Protein AF-A0A2A4G8D3-F1 (afdb_monomer)

Sequence (65 aa):
MPRAMLEYTKTVLRKVSFDAKLFSKEVEKAVSRLLPYEIEELRFWLNQFTTDKPELRPSLMYLKA

Radius of gyration: 10.72 Å; Cα contacts (8 Å, |Δi|>4): 43; chains: 1; bounding box: 24×21×30 Å

Mean predicted aligned error: 3.17 Å

pLDDT: mean 92.39, std 9.37, range [52.34, 97.94]

Secondary structure (DSSP, 8-state):
-TTHHHHHHHHHHHHHTT-HHHHHHHHHHHHHHS-HHHHHHHHHHHHHHTSS-GGGGGGGGGG--

Foldseek 3Di:
DQCPLLVVLVVVLVVCLVDLVVNLVSLLVSLVPDDPVSLVVVLVVQVVVCPVPVSNVVSSVSSDD

Organism: NCBI:txid319238

Solvent-accessible surface area (backbone atoms only — not comparable to full-atom values): 3811 Å² total; per-residue (Å²): 124,100,53,60,67,55,55,49,46,56,51,50,48,62,72,36,61,89,35,49,72,58,28,32,54,52,47,47,52,43,56,77,70,48,54,75,71,50,43,55,52,48,50,57,49,48,60,61,68,28,66,90,34,68,76,45,47,72,40,58,65,62,73,70,124

Structure (mmCIF, N/CA/C/O backbone):
data_AF-A0A2A4G8D3-F1
#
_entry.id   AF-A0A2A4G8D3-F1
#
loop_
_atom_site.group_PDB
_atom_site.id
_atom_site.type_symbol
_atom_site.label_atom_id
_atom_site.label_alt_id
_atom_site.label_comp_id
_atom_site.label_asym_id
_atom_site.label_entity_id
_atom_site.label_seq_id
_atom_site.pdbx_PDB_ins_code
_atom_site.Cartn_x
_atom_site.Cartn_y
_atom_site.Cartn_z
_atom_site.occupancy
_atom_site.B_iso_or_equiv
_atom_site.auth_seq_id
_atom_site.auth_comp_id
_atom_site.auth_asym_id
_atom_site.auth_atom_id
_atom_site.pdbx_PDB_model_num
ATOM 1 N N . MET A 1 1 ? -2.985 -9.791 16.864 1.00 55.97 1 MET A N 1
ATOM 2 C CA . MET A 1 1 ? -1.669 -9.572 16.220 1.00 55.97 1 MET A CA 1
ATOM 3 C C . MET A 1 1 ? -1.735 -8.296 15.381 1.00 55.97 1 MET A C 1
ATOM 5 O O . MET A 1 1 ? -2.255 -8.358 14.274 1.00 55.97 1 MET A O 1
ATOM 9 N N . PRO A 1 2 ? -1.278 -7.142 15.891 1.00 60.94 2 PRO A N 1
ATOM 10 C CA . PRO A 1 2 ? -1.604 -5.818 15.335 1.00 60.94 2 PRO A CA 1
ATOM 11 C C . PRO A 1 2 ? -0.914 -5.437 14.004 1.00 60.94 2 PRO A C 1
ATOM 13 O O . PRO A 1 2 ? -0.950 -4.275 13.634 1.00 60.94 2 PRO A O 1
ATOM 16 N N . ARG A 1 3 ? -0.264 -6.368 13.284 1.00 72.94 3 ARG A N 1
ATOM 17 C CA . ARG A 1 3 ? 0.443 -6.080 12.010 1.00 72.94 3 ARG A CA 1
ATOM 18 C C . ARG A 1 3 ? 0.300 -7.153 10.928 1.00 72.94 3 ARG A C 1
ATOM 20 O O . ARG A 1 3 ? 0.943 -7.076 9.885 1.00 72.94 3 ARG A O 1
ATOM 27 N N . ALA A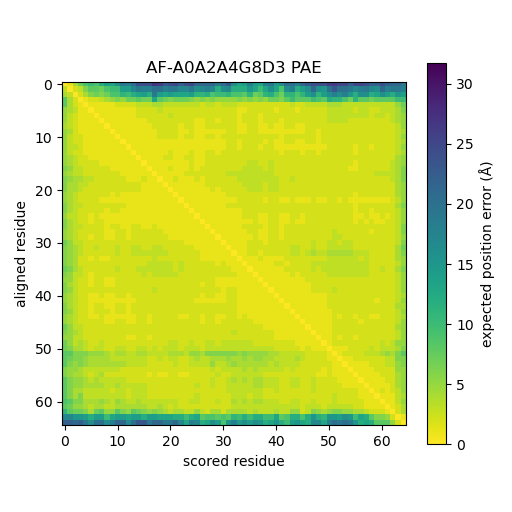 1 4 ? -0.502 -8.190 11.175 1.00 86.06 4 ALA A N 1
ATOM 28 C CA . ALA A 1 4 ? -0.576 -9.330 10.262 1.00 86.06 4 ALA A CA 1
ATOM 29 C C . ALA A 1 4 ? -1.087 -8.922 8.868 1.00 86.06 4 ALA A C 1
ATOM 31 O O . ALA A 1 4 ? -0.614 -9.451 7.863 1.00 86.06 4 ALA A O 1
ATOM 32 N N . MET A 1 5 ? -2.009 -7.955 8.806 1.00 92.38 5 MET A N 1
ATOM 33 C CA . MET A 1 5 ? -2.622 -7.526 7.551 1.00 92.38 5 MET A CA 1
ATOM 34 C C . MET A 1 5 ? -1.686 -6.656 6.707 1.00 92.38 5 MET A C 1
ATOM 36 O O . MET A 1 5 ? -1.578 -6.864 5.493 1.00 92.38 5 MET A O 1
ATOM 40 N N . LEU A 1 6 ? -0.946 -5.742 7.338 1.00 94.19 6 LEU A N 1
ATOM 41 C CA . LEU A 1 6 ? 0.087 -4.967 6.660 1.00 94.19 6 LEU A CA 1
ATOM 42 C C . LEU A 1 6 ? 1.230 -5.846 6.126 1.00 94.19 6 LEU A C 1
ATOM 44 O O . LEU A 1 6 ? 1.624 -5.703 4.969 1.00 94.19 6 LEU A O 1
ATOM 48 N N . GLU A 1 7 ? 1.746 -6.792 6.914 1.00 95.94 7 GLU A N 1
ATOM 49 C CA . GLU A 1 7 ? 2.827 -7.680 6.456 1.00 95.94 7 GLU A CA 1
ATOM 50 C C . GLU A 1 7 ? 2.374 -8.626 5.333 1.00 95.94 7 GLU A C 1
ATOM 52 O O . GLU A 1 7 ? 3.109 -8.860 4.362 1.00 95.94 7 GLU A O 1
ATOM 57 N N . TYR A 1 8 ? 1.129 -9.110 5.403 1.00 95.69 8 TYR A N 1
ATOM 58 C CA . TYR A 1 8 ? 0.501 -9.838 4.303 1.00 95.69 8 TYR A CA 1
ATOM 59 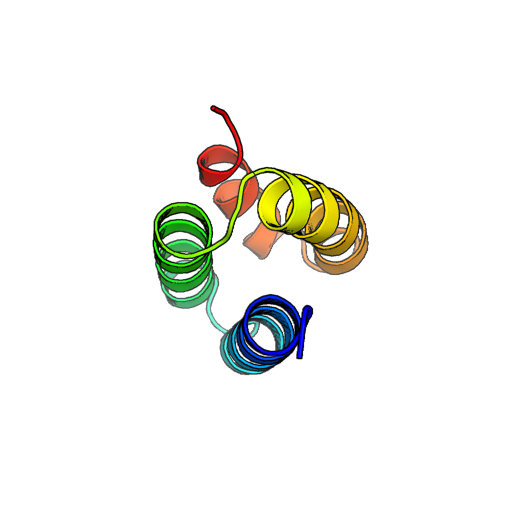C C . TYR A 1 8 ? 0.434 -8.972 3.038 1.00 95.69 8 TYR A C 1
ATOM 61 O O . TYR A 1 8 ? 0.885 -9.398 1.973 1.00 95.69 8 TYR A O 1
ATOM 69 N N . THR A 1 9 ? -0.030 -7.728 3.165 1.00 96.44 9 THR A N 1
ATOM 70 C CA . THR A 1 9 ? -0.089 -6.759 2.063 1.00 96.44 9 THR A CA 1
ATOM 71 C C . THR A 1 9 ? 1.285 -6.534 1.431 1.00 96.44 9 THR A C 1
ATOM 73 O O . THR A 1 9 ? 1.441 -6.714 0.224 1.00 96.44 9 THR A O 1
ATOM 76 N N . LYS A 1 10 ? 2.318 -6.226 2.230 1.00 97.44 10 LYS A N 1
ATOM 77 C CA . LYS A 1 10 ? 3.699 -6.043 1.743 1.00 97.44 10 LYS A CA 1
ATOM 78 C C . LYS A 1 10 ? 4.216 -7.289 1.019 1.00 97.44 10 LYS A C 1
ATOM 80 O O . LYS A 1 10 ? 5.002 -7.190 0.079 1.00 97.44 10 LYS A O 1
ATOM 85 N N . THR A 1 11 ? 3.818 -8.482 1.458 1.00 97.81 11 THR A N 1
ATOM 86 C CA . THR A 1 11 ? 4.192 -9.746 0.806 1.00 97.81 11 THR A CA 1
ATOM 87 C C . THR A 1 11 ? 3.526 -9.900 -0.557 1.00 97.81 11 THR A C 1
ATOM 89 O O . THR A 1 11 ? 4.200 -10.251 -1.525 1.00 97.81 11 THR A O 1
ATOM 92 N N . VAL A 1 12 ? 2.227 -9.608 -0.653 1.00 97.75 12 VAL A N 1
ATOM 93 C CA . VAL A 1 12 ? 1.488 -9.638 -1.923 1.00 97.75 12 VAL A CA 1
ATOM 94 C C . VAL A 1 12 ? 2.071 -8.621 -2.902 1.00 97.75 12 VAL A C 1
ATOM 96 O O . VAL A 1 12 ? 2.433 -9.002 -4.011 1.00 97.75 12 VAL A O 1
ATOM 99 N N . LEU A 1 13 ? 2.263 -7.371 -2.470 1.00 97.75 13 LEU A N 1
ATOM 100 C CA . LEU A 1 13 ? 2.813 -6.294 -3.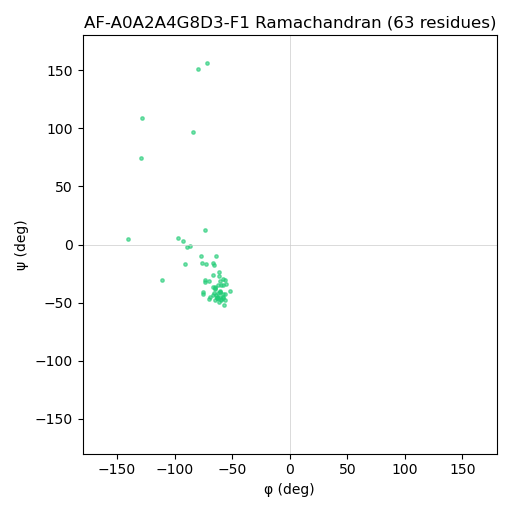300 1.00 97.75 13 LEU A CA 1
ATOM 101 C C . LEU A 1 13 ? 4.204 -6.632 -3.847 1.00 97.75 13 LEU A C 1
ATOM 103 O O . LEU A 1 13 ? 4.455 -6.450 -5.036 1.00 97.75 13 LEU A O 1
ATOM 107 N N . ARG A 1 14 ? 5.091 -7.208 -3.024 1.00 97.69 14 ARG A N 1
ATOM 108 C CA . ARG A 1 14 ? 6.395 -7.706 -3.494 1.00 97.69 14 ARG A CA 1
ATOM 109 C C . ARG A 1 14 ? 6.243 -8.755 -4.594 1.00 97.69 14 ARG A C 1
ATOM 111 O O . ARG A 1 14 ? 6.926 -8.661 -5.610 1.00 97.69 14 ARG A O 1
ATOM 118 N N . LYS A 1 15 ? 5.337 -9.722 -4.422 1.00 97.94 15 LYS A N 1
ATOM 119 C CA . LYS A 1 15 ? 5.118 -10.798 -5.401 1.00 97.94 15 LYS A CA 1
ATOM 120 C C . LYS A 1 15 ? 4.575 -10.295 -6.730 1.00 97.94 15 LYS A C 1
ATOM 122 O O . LYS A 1 15 ? 4.965 -10.840 -7.749 1.00 97.94 15 LYS A O 1
ATOM 127 N N . VAL A 1 16 ? 3.706 -9.285 -6.729 1.00 97.62 16 VAL A N 1
ATOM 128 C CA . VAL A 1 16 ? 3.095 -8.749 -7.960 1.00 97.62 16 VAL A CA 1
ATOM 129 C C . VAL A 1 16 ? 3.863 -7.571 -8.565 1.00 97.62 16 VAL A C 1
ATOM 131 O O . VAL A 1 16 ? 3.435 -7.020 -9.571 1.00 97.62 16 VAL A O 1
ATOM 134 N N . SER A 1 17 ? 5.009 -7.192 -7.986 1.00 96.94 17 SER A N 1
ATOM 135 C CA . SER A 1 17 ? 5.810 -6.038 -8.428 1.00 96.94 17 SER A CA 1
ATOM 136 C C . SER A 1 17 ? 6.392 -6.153 -9.842 1.00 96.94 17 SER A C 1
ATOM 138 O O . SER A 1 17 ? 6.873 -5.158 -10.370 1.00 96.94 17 SER A O 1
ATOM 140 N N . PHE A 1 18 ? 6.314 -7.329 -10.472 1.00 96.06 18 PHE A N 1
ATOM 141 C CA . PHE A 1 18 ? 6.707 -7.537 -11.868 1.00 96.06 18 PHE A CA 1
ATOM 142 C C . PHE A 1 18 ? 5.684 -6.996 -12.885 1.00 96.06 18 PHE A C 1
ATOM 144 O O . PHE A 1 18 ? 6.012 -6.866 -14.061 1.00 96.06 18 PHE A O 1
ATOM 151 N N . ASP A 1 19 ? 4.447 -6.704 -12.463 1.00 97.31 19 ASP A N 1
ATOM 152 C CA . ASP A 1 19 ? 3.379 -6.174 -13.316 1.00 97.31 19 ASP A CA 1
ATOM 153 C C . ASP A 1 19 ? 2.773 -4.923 -12.667 1.00 97.31 19 ASP A C 1
ATOM 155 O O . ASP A 1 19 ? 2.038 -4.998 -11.680 1.00 97.31 19 ASP A O 1
ATOM 159 N N . ALA A 1 20 ? 3.049 -3.755 -13.248 1.00 95.75 20 ALA A N 1
ATOM 160 C CA . ALA A 1 20 ? 2.598 -2.466 -12.726 1.00 95.75 20 ALA A CA 1
ATOM 161 C C . ALA A 1 20 ? 1.065 -2.326 -12.653 1.00 95.75 20 ALA A C 1
ATOM 163 O O . ALA A 1 20 ? 0.535 -1.654 -11.759 1.00 95.75 20 ALA A O 1
ATOM 164 N N . LYS A 1 21 ? 0.328 -2.974 -13.565 1.00 96.00 21 LYS A N 1
ATOM 165 C CA . LYS A 1 21 ? -1.138 -2.936 -13.590 1.00 96.00 21 LYS A CA 1
ATOM 166 C C . LYS A 1 21 ? -1.715 -3.807 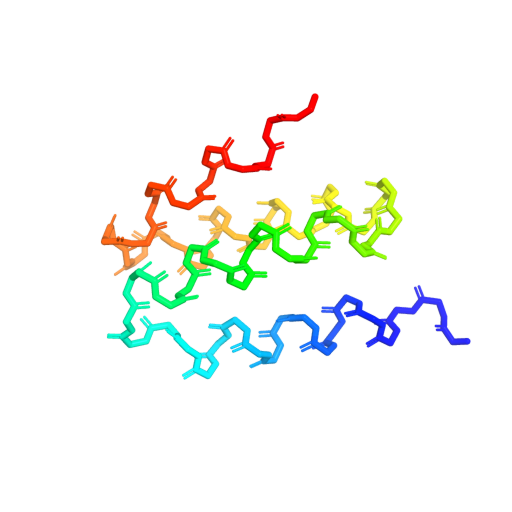-12.481 1.00 96.00 21 LYS A C 1
ATOM 168 O O . LYS A 1 21 ? -2.660 -3.389 -11.812 1.00 96.00 21 LYS A O 1
ATOM 173 N N . LEU A 1 22 ? -1.156 -4.999 -12.271 1.00 97.00 22 LEU A N 1
ATOM 174 C CA . LEU A 1 22 ? -1.546 -5.871 -11.163 1.00 97.00 22 LEU A CA 1
ATOM 175 C C . LEU A 1 22 ? -1.166 -5.255 -9.812 1.00 97.00 22 LEU A C 1
ATOM 177 O O . LEU A 1 22 ? -1.990 -5.233 -8.900 1.00 97.00 22 LEU A O 1
ATOM 181 N N . PHE A 1 23 ? 0.037 -4.688 -9.709 1.00 97.81 23 PHE A N 1
ATOM 182 C CA . PHE A 1 23 ? 0.507 -3.988 -8.517 1.00 97.81 23 PHE A CA 1
ATOM 183 C C . PHE A 1 23 ? -0.441 -2.856 -8.118 1.00 97.81 23 PHE A C 1
ATOM 185 O O . PHE A 1 23 ? -0.878 -2.799 -6.973 1.00 97.81 23 PHE A O 1
ATOM 192 N N . SER A 1 24 ? -0.843 -2.015 -9.076 1.00 96.56 24 SER A N 1
ATOM 193 C CA . SER A 1 24 ? -1.789 -0.916 -8.840 1.00 96.56 24 SER A CA 1
ATOM 194 C C . SER A 1 24 ? -3.121 -1.391 -8.245 1.00 96.56 24 SER A C 1
ATOM 196 O O . SER A 1 24 ? -3.602 -0.806 -7.278 1.00 96.56 24 SER A O 1
ATOM 198 N N . LYS A 1 25 ? -3.675 -2.500 -8.754 1.00 97.00 25 LYS A N 1
ATOM 199 C CA . LYS A 1 25 ? -4.917 -3.095 -8.228 1.00 97.00 25 LYS A CA 1
ATOM 200 C C . LYS A 1 25 ? -4.767 -3.623 -6.802 1.00 97.00 25 LYS A C 1
ATOM 202 O O . LYS A 1 25 ? -5.692 -3.517 -5.999 1.00 97.00 25 LYS A O 1
ATOM 207 N N . GLU A 1 26 ? -3.622 -4.218 -6.477 1.00 97.69 26 GLU A N 1
ATOM 208 C CA . GLU A 1 26 ? -3.368 -4.714 -5.121 1.00 97.69 26 GLU A CA 1
ATOM 209 C C . GLU A 1 26 ? -3.093 -3.569 -4.133 1.00 97.69 26 GLU A C 1
ATOM 211 O O . GLU A 1 26 ? -3.494 -3.678 -2.975 1.00 97.69 26 GLU A O 1
ATOM 216 N N . VAL A 1 27 ? -2.505 -2.446 -4.574 1.00 96.81 27 VAL A N 1
ATOM 217 C CA . VAL A 1 27 ? -2.388 -1.224 -3.754 1.00 96.81 27 VAL A CA 1
ATOM 218 C C . VAL A 1 27 ? -3.770 -0.644 -3.448 1.00 96.81 27 VAL A C 1
ATOM 220 O O . VAL A 1 27 ? -4.071 -0.384 -2.287 1.00 96.81 27 VAL A O 1
ATOM 223 N N . GLU A 1 28 ? -4.640 -0.506 -4.450 1.00 96.44 28 GLU A N 1
ATOM 224 C CA . GLU A 1 28 ? -6.021 -0.037 -4.260 1.00 96.44 28 GLU A CA 1
ATOM 225 C C . GLU A 1 28 ? -6.794 -0.935 -3.275 1.00 96.44 28 GLU A C 1
ATOM 227 O O . GLU A 1 28 ? -7.406 -0.465 -2.312 1.00 96.44 28 GLU A O 1
ATOM 232 N N . LYS A 1 29 ? -6.683 -2.259 -3.441 1.00 96.06 29 LYS A N 1
ATOM 233 C CA . LYS A 1 29 ? -7.271 -3.237 -2.518 1.00 96.06 29 LYS A CA 1
ATOM 234 C C . LYS A 1 29 ? -6.705 -3.101 -1.103 1.00 96.06 29 LYS A C 1
ATOM 236 O O . LYS A 1 29 ? -7.465 -3.214 -0.142 1.00 96.06 29 LYS A O 1
ATOM 241 N N . ALA A 1 30 ? -5.402 -2.878 -0.952 1.00 95.62 30 ALA A N 1
ATOM 242 C CA . ALA A 1 30 ? -4.774 -2.707 0.353 1.00 95.62 30 ALA A CA 1
ATOM 243 C C . ALA A 1 30 ? -5.319 -1.484 1.098 1.00 95.62 30 ALA A C 1
ATOM 245 O O . ALA A 1 30 ? -5.694 -1.608 2.262 1.00 95.62 30 ALA A O 1
ATOM 246 N N . VAL A 1 31 ? -5.443 -0.343 0.416 1.00 94.44 31 VAL A N 1
ATOM 247 C CA . VAL A 1 31 ? -5.978 0.899 1.000 1.00 94.44 31 VAL A CA 1
ATOM 248 C C . VAL A 1 31 ? -7.409 0.708 1.512 1.00 94.44 31 VAL A C 1
ATOM 250 O O . VAL A 1 31 ? -7.750 1.222 2.568 1.00 94.44 31 VAL A O 1
ATOM 253 N N . SER A 1 32 ? -8.229 -0.107 0.838 1.00 93.88 32 SER A N 1
ATOM 254 C CA . SER A 1 32 ? -9.595 -0.411 1.303 1.00 93.88 32 SER A CA 1
ATOM 255 C C . SER A 1 32 ? -9.683 -1.340 2.527 1.00 93.88 32 SER A C 1
ATOM 257 O O . SER A 1 32 ? -10.744 -1.449 3.138 1.00 93.88 32 SER A O 1
ATOM 259 N N . ARG A 1 33 ? -8.606 -2.064 2.863 1.00 92.69 33 ARG A N 1
ATOM 260 C CA . ARG A 1 33 ? -8.604 -3.129 3.888 1.00 92.69 33 ARG A CA 1
ATOM 261 C C . ARG A 1 33 ? -7.820 -2.772 5.141 1.00 92.69 33 ARG A C 1
ATOM 263 O O . ARG A 1 33 ? -8.105 -3.320 6.203 1.00 92.69 33 ARG A O 1
ATOM 270 N N . LEU A 1 34 ? -6.789 -1.953 4.987 1.00 94.25 34 LEU A N 1
ATOM 271 C CA . LEU A 1 34 ? -5.884 -1.578 6.061 1.00 94.25 34 LEU A CA 1
ATOM 272 C C . LEU A 1 34 ? -6.495 -0.487 6.938 1.00 94.25 34 LEU A C 1
ATOM 274 O O . LEU A 1 34 ? -7.286 0.339 6.485 1.00 94.25 34 LEU A O 1
ATOM 278 N N . LEU A 1 35 ? -6.101 -0.475 8.208 1.00 93.75 35 LEU A N 1
ATOM 279 C CA . LEU A 1 35 ? -6.462 0.607 9.118 1.00 93.75 35 LEU A CA 1
ATOM 280 C C . LEU A 1 35 ? -5.681 1.885 8.760 1.00 93.75 35 LEU A C 1
ATOM 282 O O . LEU A 1 35 ? -4.583 1.787 8.210 1.00 93.75 35 LEU A O 1
ATOM 286 N N . PRO A 1 36 ? -6.168 3.088 9.119 1.00 92.25 36 PRO A N 1
ATOM 287 C CA . PRO A 1 36 ? -5.515 4.347 8.744 1.00 92.25 36 PRO A CA 1
ATOM 288 C C . PRO A 1 36 ? -4.018 4.417 9.090 1.00 92.25 36 PRO A C 1
ATOM 290 O O . PRO A 1 36 ? -3.212 4.859 8.279 1.00 92.25 36 PRO A O 1
ATOM 293 N N . TYR A 1 37 ? -3.616 3.911 10.259 1.00 92.56 37 TYR A N 1
ATOM 294 C CA . TYR A 1 37 ? -2.203 3.883 10.653 1.00 92.56 37 TYR A CA 1
ATOM 295 C C . TYR A 1 37 ? -1.366 2.886 9.830 1.00 92.56 37 TYR A C 1
ATOM 297 O O . TYR A 1 37 ? -0.185 3.127 9.589 1.00 92.56 37 TYR A O 1
ATOM 305 N N . GLU A 1 38 ? -1.961 1.777 9.381 1.00 93.94 38 GLU A N 1
ATOM 306 C CA . GLU A 1 38 ? -1.297 0.810 8.502 1.00 93.94 38 GLU A CA 1
ATOM 307 C C . GLU A 1 38 ? -1.158 1.365 7.081 1.00 93.94 38 GLU A C 1
ATOM 309 O O . GLU A 1 38 ? -0.175 1.064 6.409 1.00 93.94 38 GLU A O 1
ATOM 314 N N . ILE A 1 39 ? -2.109 2.190 6.625 1.00 94.25 39 ILE A N 1
ATOM 315 C CA . ILE A 1 39 ? -2.026 2.897 5.339 1.00 94.25 39 ILE A CA 1
ATOM 316 C C . ILE A 1 39 ? -0.855 3.885 5.354 1.00 94.25 39 ILE A C 1
ATOM 318 O O . ILE A 1 39 ? -0.074 3.909 4.404 1.00 94.25 39 ILE A O 1
ATOM 322 N N . GLU A 1 40 ? -0.672 4.639 6.441 1.00 94.12 40 GLU A N 1
ATOM 323 C CA . GLU A 1 40 ? 0.477 5.542 6.581 1.00 94.12 40 GLU A CA 1
ATOM 324 C C . GLU A 1 40 ? 1.814 4.780 6.579 1.00 94.12 40 GLU A C 1
ATOM 326 O O . GLU A 1 40 ? 2.764 5.174 5.895 1.00 94.12 40 GLU A O 1
ATOM 331 N N . GLU A 1 41 ? 1.888 3.632 7.260 1.00 94.94 41 GLU A N 1
ATOM 332 C CA . GLU A 1 41 ? 3.083 2.780 7.217 1.00 94.94 41 GLU A CA 1
ATOM 333 C C . GLU A 1 41 ? 3.312 2.190 5.810 1.00 94.94 41 GLU A C 1
ATOM 335 O O . GLU A 1 41 ? 4.441 2.176 5.304 1.00 94.94 41 GLU A O 1
ATOM 340 N N . LEU A 1 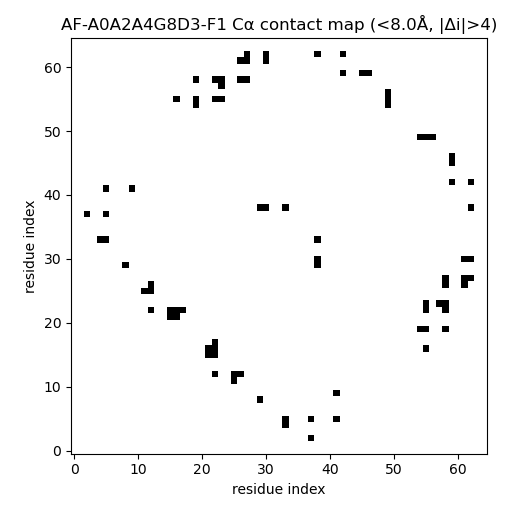42 ? 2.242 1.751 5.138 1.00 95.62 42 LEU A N 1
ATOM 341 C CA . LEU A 1 42 ? 2.290 1.266 3.760 1.00 95.62 42 LEU A CA 1
ATOM 342 C C . LEU A 1 42 ? 2.784 2.357 2.806 1.00 95.62 42 LEU A C 1
ATOM 344 O O . LEU A 1 42 ? 3.579 2.068 1.913 1.00 95.62 42 LEU A O 1
ATOM 348 N N . ARG A 1 43 ? 2.361 3.608 3.001 1.00 94.94 43 ARG A N 1
ATOM 349 C CA . ARG A 1 43 ? 2.793 4.756 2.201 1.00 94.94 43 ARG A CA 1
ATOM 350 C C . ARG A 1 43 ? 4.287 5.007 2.339 1.00 94.94 43 ARG A C 1
ATOM 352 O O . ARG A 1 43 ? 4.958 5.206 1.324 1.00 94.94 43 ARG A O 1
ATOM 359 N N . PHE A 1 44 ? 4.830 4.983 3.556 1.00 95.44 44 PHE A N 1
ATOM 360 C CA . PHE A 1 44 ? 6.275 5.114 3.751 1.00 95.44 44 PHE A CA 1
ATOM 361 C C . PHE A 1 44 ? 7.027 3.984 3.038 1.00 95.44 44 PHE A C 1
ATOM 363 O O . PHE A 1 44 ? 7.959 4.235 2.272 1.00 95.44 44 PHE A O 1
ATOM 370 N N . TRP A 1 45 ? 6.560 2.747 3.216 1.00 96.19 45 TRP A N 1
ATOM 371 C CA . TRP A 1 45 ? 7.154 1.578 2.576 1.00 96.19 45 TRP A CA 1
ATOM 372 C C . TRP A 1 45 ? 7.106 1.652 1.042 1.00 96.19 45 TRP A C 1
ATOM 374 O O . TRP A 1 45 ? 8.120 1.408 0.394 1.00 96.19 45 TRP A O 1
ATOM 384 N N . LEU A 1 46 ? 5.972 2.044 0.452 1.00 96.12 46 LEU A N 1
ATOM 385 C CA . LEU A 1 46 ? 5.803 2.163 -0.999 1.00 96.12 46 LEU A CA 1
ATOM 386 C C . LEU A 1 46 ? 6.702 3.245 -1.609 1.00 96.12 46 LEU A C 1
ATOM 388 O O . LEU A 1 46 ? 7.259 3.030 -2.685 1.00 96.12 46 LEU 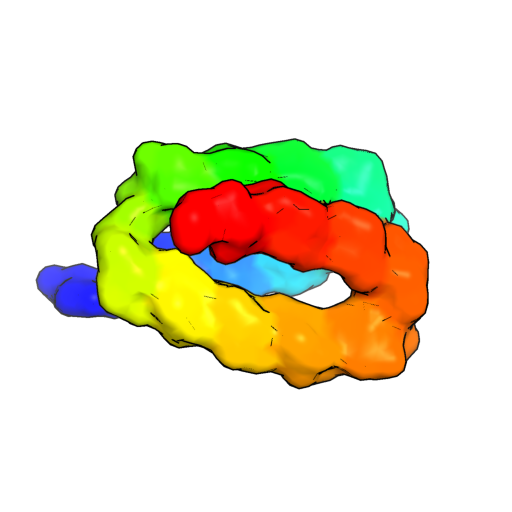A O 1
ATOM 392 N N . ASN A 1 47 ? 6.904 4.377 -0.928 1.00 94.75 47 ASN A N 1
ATO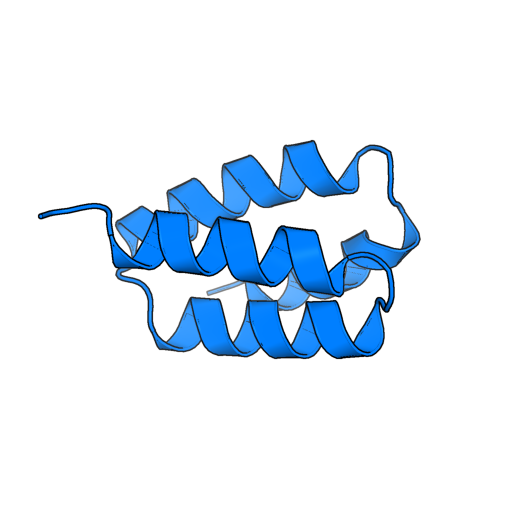M 393 C CA . ASN A 1 47 ? 7.841 5.404 -1.399 1.00 94.75 47 ASN A CA 1
ATOM 394 C C . ASN A 1 47 ? 9.276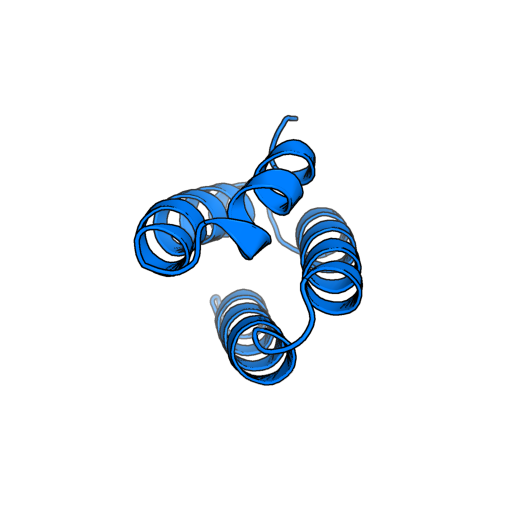 4.859 -1.496 1.00 94.75 47 ASN A C 1
ATOM 396 O O . ASN A 1 47 ? 9.968 5.112 -2.479 1.00 94.75 47 ASN A O 1
ATOM 400 N N . GLN A 1 48 ? 9.707 4.059 -0.517 1.00 95.56 48 GLN A N 1
ATOM 401 C CA . GLN A 1 48 ? 11.022 3.413 -0.567 1.00 95.56 48 GLN A CA 1
ATOM 402 C C . GLN A 1 48 ? 11.066 2.316 -1.641 1.00 95.56 48 GLN A C 1
ATOM 404 O O . GLN A 1 48 ? 11.973 2.289 -2.466 1.00 95.56 48 GLN A O 1
ATOM 409 N N . PHE A 1 49 ? 10.049 1.453 -1.687 1.00 95.81 49 PHE A N 1
ATOM 410 C CA . PHE A 1 49 ? 9.995 0.295 -2.584 1.00 95.81 49 PHE A CA 1
ATOM 411 C C . PHE A 1 49 ? 9.894 0.651 -4.077 1.00 95.81 49 PHE A C 1
ATOM 413 O O . PHE A 1 49 ? 10.287 -0.145 -4.927 1.00 95.81 49 PHE A O 1
ATOM 420 N N . THR A 1 50 ? 9.348 1.824 -4.405 1.00 95.31 50 THR A N 1
ATOM 421 C CA . THR A 1 50 ? 9.192 2.307 -5.791 1.00 95.31 50 THR A CA 1
ATOM 422 C C . THR A 1 50 ? 10.311 3.259 -6.231 1.00 95.31 50 THR A C 1
ATOM 424 O O . THR A 1 50 ? 10.275 3.807 -7.337 1.00 95.31 50 THR A O 1
ATOM 427 N N . THR A 1 51 ? 11.334 3.459 -5.391 1.00 94.81 51 THR A N 1
ATOM 428 C CA . THR A 1 51 ? 12.481 4.315 -5.729 1.00 94.81 51 THR A CA 1
ATOM 429 C C . THR A 1 51 ? 13.251 3.749 -6.923 1.00 94.81 51 THR A C 1
ATOM 431 O O . THR A 1 51 ? 13.520 4.490 -7.869 1.00 94.81 51 THR A O 1
ATOM 434 N N . ASP A 1 52 ? 13.515 2.441 -6.914 1.00 93.62 52 ASP A N 1
ATOM 435 C CA . ASP A 1 52 ? 14.206 1.676 -7.959 1.00 93.62 52 ASP A CA 1
ATOM 436 C C . ASP A 1 52 ? 13.265 1.114 -9.044 1.00 93.62 52 ASP A C 1
ATOM 438 O O . ASP A 1 52 ? 13.735 0.506 -10.000 1.00 93.62 52 ASP A O 1
ATOM 442 N N . LYS A 1 53 ? 11.948 1.331 -8.911 1.00 93.62 53 LYS A N 1
ATOM 443 C CA . LYS A 1 53 ? 10.896 0.824 -9.814 1.00 93.62 53 LYS A CA 1
ATOM 444 C C . LYS A 1 53 ? 9.963 1.955 -10.257 1.00 93.62 53 LYS A C 1
ATOM 446 O O . LYS A 1 53 ? 8.848 2.082 -9.732 1.00 93.62 53 LYS A O 1
ATOM 451 N N . PRO A 1 54 ? 10.413 2.843 -11.164 1.00 93.44 54 PRO A N 1
ATOM 452 C CA . PRO A 1 54 ? 9.628 3.996 -11.599 1.00 93.44 54 PRO A CA 1
ATOM 453 C C . PRO A 1 54 ? 8.266 3.611 -12.198 1.00 93.44 54 PRO A C 1
ATOM 455 O O . PRO A 1 54 ? 7.304 4.361 -12.038 1.00 93.44 54 PRO A O 1
ATOM 458 N N . GLU A 1 55 ? 8.158 2.434 -12.812 1.00 94.62 55 GLU A N 1
ATOM 459 C CA . GLU A 1 55 ? 6.932 1.865 -13.374 1.00 94.62 55 GLU A CA 1
ATOM 460 C C . GLU A 1 55 ? 5.824 1.635 -12.337 1.00 94.62 55 GLU A C 1
ATOM 462 O O . GLU A 1 55 ? 4.647 1.627 -12.690 1.00 94.62 55 GLU A O 1
ATOM 467 N N . LEU A 1 56 ? 6.177 1.498 -11.054 1.00 96.19 56 LEU A N 1
ATOM 468 C CA . LEU A 1 56 ? 5.218 1.299 -9.966 1.00 96.19 56 LEU A CA 1
ATOM 469 C C . LEU A 1 56 ? 4.750 2.616 -9.335 1.00 96.19 56 LEU A C 1
ATOM 471 O O . LEU A 1 56 ? 3.719 2.642 -8.672 1.00 96.19 56 LEU A O 1
ATOM 475 N N . ARG A 1 57 ? 5.449 3.735 -9.559 1.00 92.88 57 ARG A N 1
ATOM 476 C CA . ARG A 1 57 ? 5.106 5.041 -8.964 1.00 92.88 57 ARG A CA 1
ATOM 477 C C . ARG A 1 57 ? 3.671 5.516 -9.231 1.00 92.88 57 ARG A C 1
ATOM 479 O O . ARG A 1 57 ? 3.105 6.132 -8.325 1.00 92.88 57 ARG A O 1
ATOM 486 N N . PRO A 1 58 ? 3.037 5.242 -10.391 1.00 93.12 58 PRO A N 1
ATOM 487 C CA . PRO A 1 58 ? 1.638 5.601 -10.604 1.00 93.12 58 PRO A CA 1
ATOM 488 C C . PRO A 1 58 ? 0.693 5.024 -9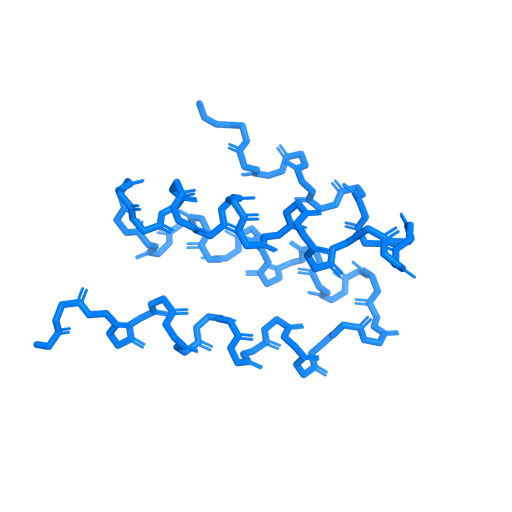.546 1.00 93.12 58 PRO A C 1
ATOM 490 O O . PRO A 1 58 ? -0.283 5.680 -9.200 1.00 93.12 58 PRO A O 1
ATOM 493 N N . SER A 1 59 ? 0.994 3.861 -8.953 1.00 93.56 59 SER A N 1
ATOM 494 C CA . SER A 1 59 ? 0.137 3.265 -7.921 1.00 93.56 59 SER A CA 1
ATOM 495 C C . SER A 1 59 ? 0.078 4.087 -6.628 1.00 93.56 59 SER A C 1
ATOM 497 O O . SER A 1 59 ? -0.813 3.881 -5.810 1.00 93.56 59 SER A O 1
ATOM 499 N N . LEU A 1 60 ? 0.999 5.033 -6.415 1.00 92.44 60 LEU A N 1
ATOM 500 C CA . LEU A 1 60 ? 0.970 5.918 -5.248 1.00 92.44 60 LEU A CA 1
ATOM 501 C C . LEU A 1 60 ? -0.246 6.859 -5.262 1.00 92.44 60 LEU A C 1
ATOM 503 O O . LEU A 1 60 ? -0.604 7.397 -4.216 1.00 92.44 60 LEU A O 1
ATOM 507 N N . MET A 1 61 ? -0.912 7.041 -6.411 1.00 92.88 61 MET A N 1
ATOM 508 C CA . MET A 1 61 ? -2.125 7.863 -6.501 1.00 92.88 61 MET A CA 1
ATOM 509 C C . MET A 1 61 ? -3.277 7.331 -5.640 1.00 92.88 61 MET A C 1
ATOM 511 O O . MET A 1 61 ? -4.088 8.124 -5.172 1.00 92.88 61 MET A O 1
ATOM 515 N N . TYR A 1 62 ? -3.309 6.020 -5.379 1.00 91.00 62 TYR A N 1
ATOM 516 C CA . TYR A 1 62 ? -4.333 5.373 -4.555 1.00 91.00 62 TYR A CA 1
ATOM 517 C C . TYR A 1 62 ? -4.133 5.588 -3.048 1.00 91.00 62 TYR A C 1
ATOM 519 O O . TYR A 1 62 ? -5.018 5.266 -2.268 1.00 91.00 62 TYR A O 1
ATOM 527 N N . LEU A 1 63 ? -2.987 6.137 -2.628 1.00 85.69 63 LEU A N 1
ATOM 528 C CA . LEU A 1 63 ? -2.691 6.446 -1.222 1.00 85.69 63 LEU A CA 1
ATOM 529 C C . LEU A 1 63 ? -3.197 7.831 -0.794 1.00 85.69 63 LEU A C 1
ATOM 531 O O . LEU A 1 63 ? -2.982 8.227 0.348 1.00 85.69 63 LEU A O 1
ATOM 535 N N . LYS A 1 64 ? -3.804 8.599 -1.707 1.00 66.56 64 LYS A N 1
ATOM 536 C CA . LYS A 1 64 ? -4.397 9.900 -1.391 1.00 66.56 64 LYS A CA 1
ATOM 537 C C . LYS A 1 64 ? -5.816 9.699 -0.856 1.00 66.56 64 LYS A C 1
ATOM 539 O O . LYS A 1 64 ? -6.749 9.565 -1.644 1.00 66.56 64 LYS A O 1
ATOM 544 N N . ALA A 1 65 ? -5.944 9.698 0.467 1.00 52.34 65 ALA A N 1
ATOM 545 C CA . ALA A 1 65 ? -7.155 10.084 1.184 1.00 52.34 65 ALA A CA 1
ATOM 546 C C . ALA A 1 65 ? -6.862 11.385 1.940 1.00 52.34 65 ALA A C 1
ATOM 548 O O . ALA A 1 65 ? -5.737 11.495 2.481 1.00 52.34 65 ALA A O 1
#

Nearest PDB structures (foldseek):
  7uq2-assembly1_E  TM=4.040E-01  e=6.977E+00  Tequatrovirus